Protein AF-F9GFM7-F1 (afdb_monomer_lite)

Structure (mmCIF, N/CA/C/O backbone):
data_AF-F9GFM7-F1
#
_entry.id   AF-F9GFM7-F1
#
loop_
_atom_site.group_PDB
_atom_site.id
_atom_site.type_symbol
_atom_site.label_atom_id
_atom_site.label_alt_id
_atom_site.label_comp_id
_atom_site.label_asym_id
_atom_site.label_entity_id
_atom_site.label_seq_id
_atom_site.pdbx_PDB_ins_code
_atom_site.Cartn_x
_atom_site.Cartn_y
_atom_site.Cartn_z
_atom_site.occupancy
_atom_site.B_iso_or_equiv
_atom_site.auth_seq_id
_atom_site.auth_comp_id
_atom_site.auth_asym_id
_atom_site.auth_atom_id
_atom_site.pdbx_PDB_model_num
ATOM 1 N N . MET A 1 1 ? -0.029 22.383 -29.903 1.00 40.59 1 MET A N 1
ATOM 2 C CA . MET A 1 1 ? 0.714 22.665 -28.656 1.00 40.59 1 MET A CA 1
ATOM 3 C C . MET A 1 1 ? 0.362 21.586 -27.647 1.00 40.59 1 MET A C 1
ATOM 5 O O . MET A 1 1 ? -0.764 21.566 -27.168 1.00 40.59 1 MET A O 1
ATOM 9 N N . LEU A 1 2 ? 1.280 20.639 -27.433 1.00 53.88 2 LEU A N 1
ATOM 10 C CA . LEU A 1 2 ? 1.269 19.744 -26.272 1.00 53.88 2 LEU A CA 1
ATOM 11 C C . LEU A 1 2 ? 1.747 20.545 -25.050 1.00 53.88 2 LEU A C 1
ATOM 13 O O . LEU A 1 2 ? 2.515 21.485 -25.223 1.00 53.88 2 LEU A O 1
ATOM 17 N N . TYR A 1 3 ? 1.328 20.120 -23.860 1.00 52.06 3 TYR A N 1
ATOM 18 C CA . TYR A 1 3 ? 1.479 20.747 -22.538 1.00 52.06 3 TYR A CA 1
ATOM 19 C C . TYR A 1 3 ? 0.330 21.688 -22.161 1.00 52.06 3 TYR A C 1
ATOM 21 O O . TYR A 1 3 ? 0.148 22.786 -22.683 1.00 52.06 3 TYR A O 1
ATOM 29 N N . GLY A 1 4 ? -0.504 21.144 -21.270 1.00 50.19 4 GLY A N 1
ATOM 30 C CA . GLY A 1 4 ? -1.717 21.738 -20.742 1.00 50.19 4 GLY A CA 1
ATOM 31 C C . GLY A 1 4 ? -1.465 22.988 -19.910 1.00 50.19 4 GLY A C 1
ATOM 32 O O . GLY A 1 4 ? -0.363 23.271 -19.448 1.00 50.19 4 GLY A O 1
ATOM 33 N N . LYS A 1 5 ? -2.547 23.744 -19.752 1.00 55.56 5 LYS A N 1
ATOM 34 C CA . LYS A 1 5 ? -2.612 25.031 -19.070 1.00 55.56 5 LYS A CA 1
ATOM 35 C C . LYS A 1 5 ? -1.987 24.964 -17.666 1.00 55.56 5 LYS A C 1
ATOM 37 O O . LYS A 1 5 ? -2.564 24.373 -16.764 1.00 55.56 5 LYS A O 1
ATOM 42 N N . ASN A 1 6 ? -0.881 25.688 -17.521 1.00 55.69 6 ASN A N 1
ATOM 43 C CA . ASN A 1 6 ? -0.353 26.268 -16.287 1.00 55.69 6 ASN A CA 1
ATOM 44 C C . ASN A 1 6 ? 0.225 25.286 -15.234 1.00 55.69 6 ASN A C 1
ATOM 46 O O . ASN A 1 6 ? -0.469 24.956 -14.271 1.00 55.69 6 ASN A O 1
ATOM 50 N N . PRO A 1 7 ? 1.499 24.856 -15.362 1.00 52.41 7 PRO A N 1
ATOM 51 C CA . PRO A 1 7 ? 2.195 24.094 -14.312 1.00 52.41 7 PRO A CA 1
ATOM 52 C C . PRO A 1 7 ? 2.205 24.822 -12.955 1.00 52.41 7 PRO A C 1
ATOM 54 O O . PRO A 1 7 ? 2.082 24.177 -11.913 1.00 52.41 7 PRO A O 1
ATOM 57 N N . ASP A 1 8 ? 2.193 26.156 -12.966 1.00 57.75 8 ASP A N 1
ATOM 58 C CA . ASP A 1 8 ? 2.173 26.982 -11.755 1.00 57.75 8 ASP A CA 1
ATOM 59 C C . ASP A 1 8 ? 0.850 26.877 -10.982 1.00 57.75 8 ASP A C 1
ATOM 61 O O . ASP A 1 8 ? 0.812 27.146 -9.786 1.00 57.75 8 ASP A O 1
ATOM 65 N N . ALA A 1 9 ? -0.253 26.470 -11.624 1.00 60.06 9 ALA A N 1
ATOM 66 C CA . ALA A 1 9 ? -1.534 26.304 -10.933 1.00 60.06 9 ALA A CA 1
ATOM 67 C C . ALA A 1 9 ? -1.490 25.137 -9.937 1.00 60.06 9 ALA A C 1
ATOM 69 O O . ALA A 1 9 ? -2.069 25.230 -8.857 1.00 60.06 9 ALA A O 1
ATOM 70 N N . PHE A 1 10 ? -0.757 24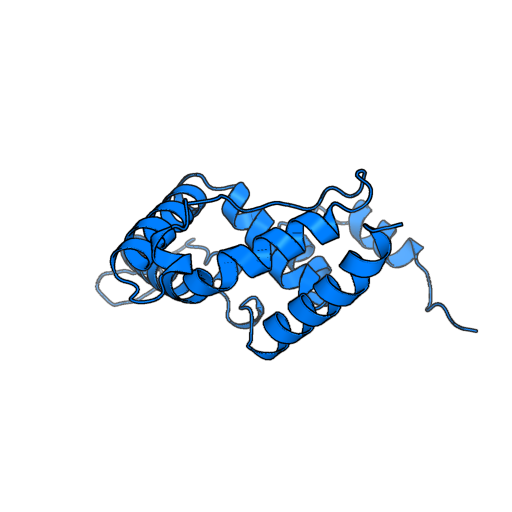.072 -10.279 1.00 54.91 10 PHE A N 1
ATOM 71 C CA . PHE A 1 10 ? -0.519 22.950 -9.378 1.00 54.91 10 PHE A CA 1
ATOM 72 C C . PHE A 1 10 ? 0.341 23.381 -8.188 1.00 54.91 10 PHE A C 1
ATOM 74 O O . PHE A 1 10 ? -0.032 23.146 -7.042 1.00 54.91 10 PHE A O 1
ATOM 81 N N . GLU A 1 11 ? 1.464 24.052 -8.454 1.00 58.88 11 GLU A N 1
ATOM 82 C CA . GLU A 1 11 ? 2.380 24.508 -7.404 1.00 58.88 11 GLU A CA 1
ATOM 83 C C . GLU A 1 11 ? 1.711 25.533 -6.484 1.00 58.88 11 GLU A C 1
ATOM 85 O O . GLU A 1 11 ? 1.819 25.438 -5.266 1.00 58.88 11 GLU A O 1
ATOM 90 N N . LYS A 1 12 ? 0.920 26.454 -7.033 1.00 57.56 12 LYS A N 1
ATOM 91 C CA . LYS A 1 12 ? 0.189 27.458 -6.258 1.00 57.56 12 LYS A CA 1
ATOM 92 C C . LYS A 1 12 ? -0.913 26.846 -5.386 1.00 57.56 12 LYS A C 1
ATOM 94 O O . LYS A 1 12 ? -1.054 27.219 -4.226 1.00 57.56 12 LYS A O 1
ATOM 99 N N . GLU A 1 13 ? -1.651 25.856 -5.890 1.00 56.81 13 GLU A N 1
ATOM 100 C CA . GLU A 1 13 ? -2.675 25.140 -5.113 1.00 56.81 13 GLU A CA 1
ATOM 101 C C . GLU A 1 13 ? -2.071 24.268 -3.993 1.00 56.81 13 GLU A C 1
ATOM 103 O O . GLU A 1 13 ? -2.729 24.005 -2.974 1.00 56.81 13 GLU A O 1
ATOM 108 N N . VAL A 1 14 ? -0.816 23.848 -4.181 1.00 55.31 14 VAL A N 1
ATOM 109 C CA . VAL A 1 14 ? 0.014 23.185 -3.177 1.00 55.31 14 VAL A CA 1
ATOM 110 C C . VAL A 1 14 ? 0.460 24.211 -2.122 1.00 55.31 14 VAL A C 1
ATOM 112 O O . VAL A 1 14 ? 0.072 24.108 -0.965 1.00 55.31 14 VAL A O 1
ATOM 115 N N . PHE A 1 15 ? 1.151 25.282 -2.511 1.00 51.44 15 PHE A N 1
ATOM 116 C CA . PHE A 1 15 ? 1.737 26.240 -1.566 1.00 51.44 15 PHE A CA 1
ATOM 117 C C . PHE A 1 15 ? 0.728 27.127 -0.806 1.00 51.44 15 PHE A C 1
ATOM 119 O O . PHE A 1 15 ? 0.998 27.489 0.339 1.00 51.44 15 PHE A O 1
ATOM 126 N N . GLU A 1 16 ? -0.425 27.484 -1.386 1.00 53.03 16 GLU A N 1
ATOM 127 C CA . GLU A 1 16 ? -1.351 28.465 -0.781 1.00 53.03 16 GLU A CA 1
ATOM 128 C C . GLU A 1 16 ? -2.407 27.862 0.162 1.00 53.03 16 GLU A C 1
ATOM 130 O O . GLU A 1 16 ? -3.033 28.584 0.938 1.00 53.03 16 GLU A O 1
ATOM 135 N N . GLY A 1 17 ? -2.631 26.546 0.135 1.00 46.00 17 GLY A N 1
ATOM 136 C CA . GLY A 1 17 ? -3.697 25.916 0.914 1.00 46.00 17 GLY A CA 1
ATOM 137 C C . GLY A 1 17 ? -3.160 24.931 1.935 1.00 46.00 17 GLY A C 1
ATOM 138 O O . GLY A 1 17 ? -2.972 23.781 1.560 1.00 46.00 17 GLY A O 1
ATOM 139 N N . LEU A 1 18 ? -2.989 25.363 3.196 1.00 47.28 18 LEU A N 1
ATOM 140 C CA . LEU A 1 18 ? -2.826 24.535 4.412 1.00 47.28 18 LEU A CA 1
ATOM 141 C C . LEU A 1 18 ? -3.073 23.037 4.142 1.00 47.28 18 LEU A C 1
ATOM 143 O O . LEU A 1 18 ? -4.219 22.574 4.139 1.00 47.28 18 LEU A O 1
ATOM 147 N N . HIS A 1 19 ? -2.003 22.299 3.838 1.00 55.28 19 HIS A N 1
ATOM 148 C CA . HIS A 1 19 ? -2.095 20.926 3.359 1.00 55.28 19 HIS A CA 1
ATOM 149 C C . HIS A 1 19 ? -2.690 20.013 4.427 1.00 55.28 19 HIS A C 1
ATOM 151 O O . HIS A 1 19 ? -2.025 19.584 5.368 1.00 55.28 19 HIS A O 1
ATOM 157 N N . THR A 1 20 ? -3.968 19.679 4.280 1.00 74.12 20 THR A N 1
ATOM 158 C CA . THR A 1 20 ? -4.511 18.523 4.988 1.00 74.12 20 THR A CA 1
ATOM 159 C C . THR A 1 20 ? -4.055 17.264 4.260 1.00 74.12 20 THR A C 1
ATOM 161 O O . THR A 1 20 ? -4.038 17.232 3.028 1.00 74.12 20 THR A O 1
ATOM 164 N N . ALA A 1 21 ? -3.761 16.194 5.004 1.00 79.38 21 ALA A N 1
ATOM 165 C CA . ALA A 1 21 ? -3.425 14.894 4.416 1.00 79.38 21 ALA A CA 1
ATOM 166 C C . ALA A 1 21 ? -4.475 14.437 3.379 1.00 79.38 21 ALA A C 1
ATOM 168 O O . ALA A 1 21 ? -4.140 13.829 2.374 1.00 79.38 21 ALA A O 1
ATOM 169 N N . ALA A 1 22 ? -5.750 14.800 3.561 1.00 82.50 22 ALA A N 1
ATOM 170 C CA . ALA A 1 22 ? -6.800 14.511 2.586 1.00 82.50 22 ALA A CA 1
ATOM 171 C C . ALA A 1 22 ? -6.556 15.163 1.212 1.00 82.50 22 ALA A C 1
ATOM 173 O O . ALA A 1 22 ? -6.724 14.496 0.192 1.00 82.50 22 ALA A O 1
ATOM 174 N N . LYS A 1 23 ? -6.140 16.436 1.188 1.00 84.62 23 LYS A N 1
ATOM 175 C CA . LYS A 1 23 ? -5.857 17.175 -0.051 1.00 84.62 23 LYS A CA 1
ATOM 176 C C . LYS A 1 23 ? -4.611 16.624 -0.748 1.00 84.62 23 LYS A C 1
ATOM 178 O O . LYS A 1 23 ? -4.621 16.455 -1.963 1.00 84.62 23 LYS A O 1
ATOM 183 N N . GLU A 1 24 ? -3.570 16.283 0.018 1.00 85.38 24 GLU A N 1
ATOM 184 C CA . GLU A 1 24 ? -2.367 15.621 -0.515 1.00 85.38 24 GLU A CA 1
ATOM 185 C C . GLU A 1 24 ? -2.713 14.278 -1.167 1.00 85.38 24 GLU A C 1
ATOM 187 O O . GLU A 1 24 ? -2.332 14.023 -2.310 1.00 85.38 24 GLU A O 1
ATOM 192 N N . HIS A 1 25 ? -3.503 13.448 -0.478 1.00 87.75 25 HIS A N 1
ATOM 193 C CA . HIS A 1 25 ? -3.941 12.164 -1.015 1.00 87.75 25 HIS A CA 1
ATOM 194 C C . HIS A 1 25 ? -4.753 12.330 -2.305 1.00 87.75 25 HIS A C 1
ATOM 196 O O . HIS A 1 25 ? -4.562 11.562 -3.247 1.00 87.75 25 HIS A O 1
ATOM 202 N N . GLU A 1 26 ? -5.646 13.319 -2.383 1.00 89.69 26 GLU A N 1
ATOM 203 C CA . GLU A 1 26 ? -6.423 13.585 -3.596 1.00 89.69 26 GLU A CA 1
ATOM 204 C C . GLU A 1 26 ? -5.530 13.998 -4.773 1.00 89.69 26 GLU A C 1
ATOM 206 O O . GLU A 1 26 ? -5.668 13.459 -5.874 1.00 89.69 26 GLU A O 1
ATOM 211 N N . VAL A 1 27 ? -4.583 14.906 -4.529 1.00 89.94 27 VAL A N 1
ATOM 212 C CA . VAL A 1 27 ? -3.599 15.347 -5.523 1.00 89.94 27 VAL A CA 1
ATOM 213 C C . VAL A 1 27 ? -2.824 14.159 -6.092 1.00 89.94 27 VAL A C 1
ATOM 215 O O . VAL A 1 27 ? -2.721 14.017 -7.313 1.00 89.94 27 VAL A O 1
ATOM 218 N N . TRP A 1 28 ? -2.321 13.275 -5.231 1.00 91.69 28 TRP A N 1
ATOM 219 C CA . TRP A 1 28 ? -1.602 12.086 -5.676 1.00 91.69 28 TRP A CA 1
ATOM 220 C C . TRP A 1 28 ? -2.514 11.091 -6.379 1.00 91.69 28 TRP A C 1
ATOM 222 O O . TRP A 1 28 ? -2.146 10.584 -7.432 1.00 91.69 28 TRP A O 1
ATOM 232 N N . ARG A 1 29 ? -3.739 10.869 -5.895 1.00 91.06 29 ARG A N 1
ATOM 233 C CA . ARG A 1 29 ? -4.700 9.951 -6.530 1.00 91.06 29 ARG A CA 1
ATOM 234 C C . ARG A 1 29 ? -4.979 10.322 -7.991 1.00 91.06 29 ARG A C 1
ATOM 236 O O . ARG A 1 29 ? -5.103 9.433 -8.829 1.00 91.06 29 ARG A O 1
ATOM 243 N N . ARG A 1 30 ? -5.025 11.619 -8.320 1.00 90.75 30 ARG A N 1
ATOM 244 C CA . ARG A 1 30 ? -5.206 12.108 -9.703 1.00 90.75 30 ARG A CA 1
ATOM 245 C C . ARG A 1 30 ? -4.052 11.728 -10.645 1.00 90.75 30 ARG A C 1
ATOM 247 O O . ARG A 1 30 ? -4.234 11.779 -11.856 1.00 90.75 30 ARG A O 1
ATOM 254 N N . ARG A 1 31 ? -2.898 11.298 -10.120 1.00 89.81 31 ARG A N 1
ATOM 255 C CA . ARG A 1 31 ? -1.752 10.781 -10.896 1.00 89.81 31 ARG A CA 1
ATOM 256 C C . ARG A 1 31 ? -1.887 9.296 -11.274 1.00 89.81 31 ARG A C 1
ATOM 258 O O . ARG A 1 31 ? -0.925 8.694 -11.741 1.00 89.81 31 ARG A O 1
ATOM 265 N N . GLY A 1 32 ? -3.059 8.694 -11.066 1.00 92.88 32 GLY A N 1
ATOM 266 C CA . GLY A 1 32 ? -3.347 7.312 -11.450 1.00 92.88 32 GLY A CA 1
ATOM 267 C C . GLY A 1 32 ? -2.724 6.284 -10.505 1.00 92.88 32 GLY A C 1
ATOM 268 O O . GLY A 1 32 ? -2.559 6.533 -9.309 1.00 92.88 32 GLY A O 1
ATOM 269 N N . SER A 1 33 ? -2.383 5.114 -11.041 1.00 96.44 33 SER A N 1
ATOM 270 C CA . SER A 1 33 ? -1.979 3.931 -10.268 1.00 96.44 33 SER A CA 1
ATOM 271 C C . SER A 1 33 ? -0.705 4.149 -9.444 1.00 96.44 33 SER A C 1
ATOM 273 O O . SER A 1 33 ? -0.632 3.715 -8.294 1.00 96.44 33 SER A O 1
ATOM 275 N N . VAL A 1 34 ? 0.265 4.908 -9.972 1.00 94.44 34 VAL A N 1
ATOM 276 C CA . VAL A 1 34 ? 1.480 5.304 -9.231 1.00 94.44 34 VAL A CA 1
ATOM 277 C C . VAL A 1 34 ? 1.128 6.168 -8.024 1.00 94.44 34 VAL A C 1
ATOM 279 O O . VAL A 1 34 ? 1.641 5.953 -6.930 1.00 94.44 34 VAL A O 1
ATOM 282 N N . GLY A 1 35 ? 0.217 7.123 -8.198 1.00 93.62 35 GLY A N 1
ATOM 283 C CA . GLY A 1 35 ? -0.214 8.008 -7.122 1.00 93.62 35 GLY A CA 1
ATOM 284 C C . GLY A 1 35 ? -1.060 7.315 -6.052 1.00 93.62 35 GLY A C 1
ATOM 285 O O . GLY A 1 35 ? -0.934 7.621 -4.866 1.00 93.62 35 GLY A O 1
ATOM 286 N N . LYS A 1 36 ? -1.874 6.323 -6.434 1.00 95.94 36 LYS A N 1
ATOM 287 C CA . LYS A 1 36 ? -2.551 5.447 -5.466 1.00 95.94 36 LYS A CA 1
ATOM 288 C C . LYS A 1 36 ? -1.547 4.672 -4.614 1.00 95.94 36 LYS A C 1
ATOM 290 O O . LYS A 1 36 ? -1.669 4.661 -3.389 1.00 95.94 36 LYS A O 1
ATOM 295 N N . TRP A 1 37 ? -0.537 4.071 -5.244 1.00 97.69 37 TRP A N 1
ATOM 296 C CA . TRP A 1 37 ? 0.500 3.348 -4.514 1.00 97.69 37 TRP A CA 1
ATOM 297 C C . TRP A 1 37 ? 1.349 4.272 -3.629 1.00 97.69 37 TRP A C 1
ATOM 299 O O . TRP A 1 37 ? 1.619 3.923 -2.482 1.00 97.69 37 TRP A O 1
ATOM 309 N N . HIS A 1 38 ? 1.690 5.475 -4.104 1.00 95.31 38 HIS A N 1
ATOM 310 C CA . HIS A 1 38 ? 2.346 6.510 -3.296 1.00 95.31 38 HIS A CA 1
ATOM 311 C C . HIS A 1 38 ? 1.582 6.771 -1.995 1.00 95.31 38 HIS A C 1
ATOM 313 O O . HIS A 1 38 ? 2.148 6.686 -0.908 1.00 95.31 38 HIS A O 1
ATOM 319 N N . ASN A 1 39 ? 0.276 7.027 -2.098 1.00 95.19 39 ASN A N 1
ATOM 320 C CA . ASN A 1 39 ? -0.576 7.282 -0.939 1.00 95.19 39 ASN A CA 1
ATOM 321 C C . ASN A 1 39 ? -0.565 6.121 0.061 1.00 95.19 39 ASN A C 1
ATOM 323 O O . ASN A 1 39 ? -0.461 6.348 1.267 1.00 95.19 39 ASN A O 1
ATOM 327 N N . PHE A 1 40 ? -0.644 4.881 -0.434 1.00 97.62 40 PHE A N 1
ATOM 328 C CA . PHE A 1 40 ? -0.513 3.687 0.399 1.00 97.62 40 PHE A CA 1
ATOM 329 C C . PHE A 1 40 ? 0.846 3.647 1.110 1.00 97.62 40 PHE A C 1
ATOM 331 O O . PHE A 1 40 ? 0.902 3.494 2.331 1.00 97.62 40 PHE A O 1
ATOM 338 N N . ALA A 1 41 ? 1.939 3.817 0.363 1.00 97.31 41 ALA A N 1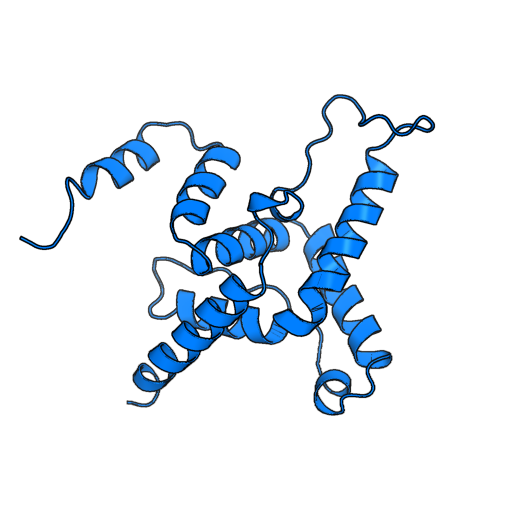
ATOM 339 C CA . ALA A 1 41 ? 3.295 3.761 0.892 1.00 97.31 41 ALA A CA 1
ATOM 340 C C . ALA A 1 41 ? 3.535 4.839 1.959 1.00 97.31 41 ALA A C 1
ATOM 342 O O . ALA A 1 41 ? 4.048 4.540 3.037 1.00 97.31 41 ALA A O 1
ATOM 343 N N . VAL A 1 42 ? 3.108 6.077 1.707 1.00 94.88 42 VAL A N 1
ATOM 344 C CA . VAL A 1 42 ? 3.222 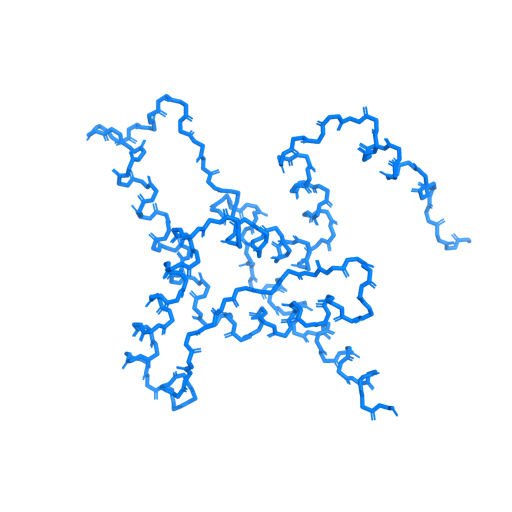7.181 2.665 1.00 94.88 42 VAL A CA 1
ATOM 345 C C . VAL A 1 42 ? 2.466 6.868 3.952 1.00 94.88 42 VAL A C 1
ATOM 347 O O . VAL A 1 42 ? 3.045 6.957 5.034 1.00 94.88 42 VAL A O 1
ATOM 350 N N . GLU A 1 43 ? 1.201 6.461 3.861 1.00 95.12 43 GLU A N 1
ATOM 351 C CA . GLU A 1 43 ? 0.368 6.227 5.044 1.00 95.12 43 GLU A CA 1
ATOM 352 C C . GLU A 1 43 ? 0.866 5.040 5.881 1.00 95.12 43 GLU A C 1
ATOM 354 O O . GLU A 1 43 ? 0.931 5.136 7.108 1.00 95.12 43 GLU A O 1
ATOM 359 N N . VAL A 1 44 ? 1.296 3.952 5.233 1.00 97.44 44 VAL A N 1
ATOM 360 C CA . VAL A 1 44 ? 1.889 2.797 5.923 1.00 97.44 44 VAL A CA 1
ATOM 361 C C . VAL A 1 44 ? 3.231 3.160 6.562 1.00 97.44 44 VAL A C 1
ATOM 363 O O . VAL A 1 44 ? 3.460 2.809 7.717 1.00 97.44 44 VAL A O 1
ATOM 366 N N . SER A 1 45 ? 4.099 3.905 5.866 1.00 96.50 45 SER A N 1
ATOM 367 C CA . SER A 1 45 ? 5.416 4.301 6.395 1.00 96.50 45 SER A CA 1
ATOM 368 C C . SER A 1 45 ? 5.344 5.223 7.614 1.00 96.50 45 SER A C 1
ATOM 370 O O . SER A 1 45 ? 6.271 5.255 8.417 1.00 96.50 45 SER A O 1
ATOM 372 N N . ARG A 1 46 ? 4.245 5.974 7.759 1.00 94.56 46 ARG A N 1
ATOM 373 C CA . ARG A 1 46 ? 4.020 6.923 8.859 1.00 94.56 46 ARG A CA 1
ATOM 374 C C . ARG A 1 46 ? 3.419 6.259 10.103 1.00 94.56 46 ARG A C 1
ATOM 376 O O . ARG A 1 46 ? 3.182 6.944 11.094 1.00 94.56 46 ARG A O 1
ATOM 383 N N . SER A 1 47 ? 3.139 4.955 10.060 1.00 95.12 47 SER A N 1
ATOM 384 C CA . SER A 1 47 ? 2.540 4.209 11.166 1.00 95.12 47 SER A CA 1
ATOM 385 C C . SER A 1 47 ? 3.292 2.910 11.430 1.00 95.12 47 SER A C 1
ATOM 387 O O . SER A 1 47 ? 3.226 1.970 10.635 1.00 95.12 47 SER A O 1
ATOM 389 N N . ASP A 1 48 ? 3.924 2.816 12.600 1.00 97.12 48 ASP A N 1
ATOM 390 C CA . ASP A 1 48 ? 4.574 1.581 13.056 1.00 97.12 48 ASP A CA 1
ATOM 391 C C . ASP A 1 48 ? 3.578 0.416 13.111 1.00 97.12 48 ASP A C 1
ATOM 393 O O . ASP A 1 48 ? 3.891 -0.699 12.704 1.00 97.12 48 ASP A O 1
ATOM 397 N N . THR A 1 49 ? 2.330 0.687 13.510 1.00 96.19 49 THR A N 1
ATOM 398 C CA . THR A 1 49 ? 1.251 -0.311 13.526 1.00 96.19 49 THR A CA 1
ATOM 399 C C . THR A 1 49 ? 1.007 -0.913 12.142 1.00 96.19 49 THR A C 1
ATOM 401 O O . THR A 1 49 ? 0.931 -2.138 12.010 1.00 96.19 49 THR A O 1
ATOM 404 N N . TRP A 1 50 ? 0.903 -0.081 11.102 1.00 97.75 50 TRP A N 1
ATOM 405 C CA . TRP A 1 50 ? 0.679 -0.565 9.738 1.00 97.75 50 TRP A CA 1
ATOM 406 C C . TRP A 1 50 ? 1.931 -1.187 9.129 1.00 97.75 50 TRP A C 1
ATOM 408 O O . TRP A 1 50 ? 1.832 -2.213 8.457 1.00 97.75 50 TRP A O 1
ATOM 418 N N . THR A 1 51 ? 3.108 -0.638 9.421 1.00 98.31 51 THR A N 1
ATOM 419 C CA . THR A 1 51 ? 4.388 -1.210 8.993 1.00 98.31 51 THR A CA 1
ATOM 420 C C . THR A 1 51 ? 4.596 -2.615 9.566 1.00 98.31 51 THR A C 1
ATOM 422 O O . THR A 1 51 ? 4.941 -3.545 8.830 1.00 98.31 51 THR A O 1
ATOM 425 N N . ASP A 1 52 ? 4.334 -2.811 10.857 1.00 98.38 52 ASP A N 1
ATOM 426 C CA . ASP A 1 52 ? 4.449 -4.117 11.504 1.00 98.38 52 ASP A CA 1
ATOM 427 C C . ASP A 1 52 ? 3.387 -5.095 11.013 1.00 98.38 52 ASP A C 1
ATOM 429 O O . ASP A 1 52 ? 3.679 -6.274 10.800 1.00 98.38 52 ASP A O 1
ATOM 433 N N . MET A 1 53 ? 2.155 -4.627 10.797 1.00 98.44 53 MET A N 1
ATOM 434 C CA . MET A 1 53 ? 1.100 -5.459 10.223 1.00 98.44 53 MET A CA 1
ATOM 435 C C . MET A 1 53 ? 1.469 -5.946 8.822 1.00 98.44 53 MET A C 1
ATOM 437 O O . MET A 1 53 ? 1.318 -7.134 8.542 1.00 98.44 53 MET A O 1
ATOM 441 N N . LEU A 1 5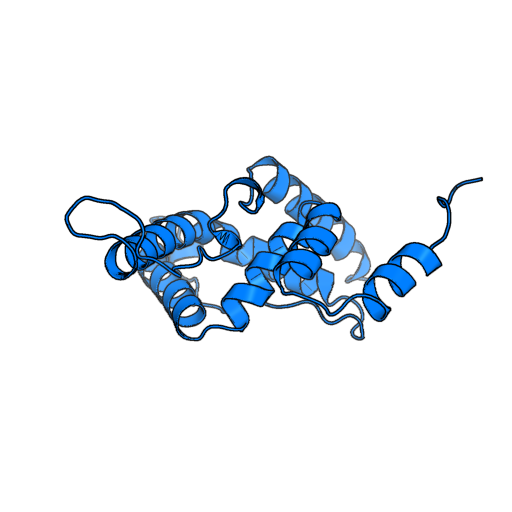4 ? 2.002 -5.068 7.971 1.00 98.69 54 LEU A N 1
ATOM 442 C CA . LEU A 1 54 ? 2.448 -5.425 6.627 1.00 98.69 54 LEU A CA 1
ATOM 443 C C . LEU A 1 54 ? 3.527 -6.513 6.666 1.00 98.69 54 LEU A C 1
ATOM 445 O O . LEU A 1 54 ? 3.470 -7.467 5.890 1.00 98.69 54 LEU A O 1
ATOM 449 N N . LYS A 1 55 ? 4.490 -6.417 7.590 1.00 98.62 55 LYS A N 1
ATOM 450 C CA . LYS A 1 55 ? 5.527 -7.446 7.764 1.00 98.62 55 LYS A CA 1
ATOM 451 C C . LYS A 1 55 ? 4.963 -8.766 8.298 1.00 98.62 55 LYS A C 1
ATOM 453 O O . LYS A 1 55 ? 5.373 -9.830 7.840 1.00 98.62 55 LYS A O 1
ATOM 458 N N . LYS A 1 56 ? 4.015 -8.715 9.239 1.00 98.44 56 LYS A N 1
ATOM 459 C CA . LYS A 1 56 ? 3.360 -9.910 9.801 1.00 98.44 56 LYS A CA 1
ATOM 460 C C . LYS A 1 56 ? 2.539 -10.655 8.755 1.00 98.44 56 LYS A C 1
ATOM 462 O O . LYS A 1 56 ? 2.646 -11.872 8.677 1.00 98.44 56 LY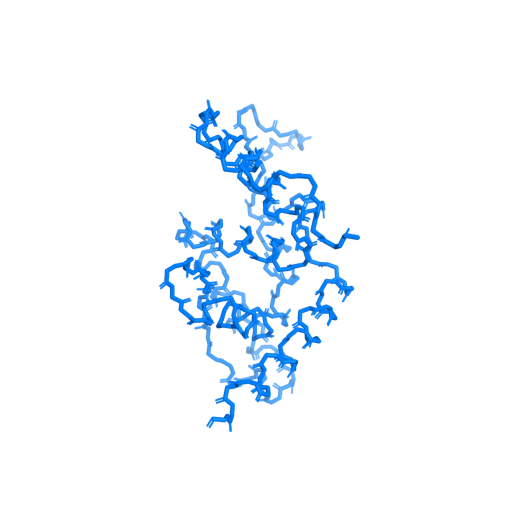S A O 1
ATOM 467 N N . VAL A 1 57 ? 1.768 -9.933 7.940 1.00 98.44 57 VAL A N 1
ATOM 468 C CA . VAL A 1 57 ? 1.007 -10.526 6.830 1.00 98.44 57 VAL A CA 1
ATOM 469 C C . VAL A 1 57 ? 1.957 -11.225 5.865 1.00 98.44 57 VAL A C 1
ATOM 471 O O . VAL A 1 57 ? 1.762 -12.400 5.590 1.00 98.44 57 VAL A O 1
ATOM 474 N N . GLN A 1 58 ? 3.041 -10.565 5.446 1.00 98.50 58 GLN A N 1
ATOM 475 C CA . GLN A 1 58 ? 4.058 -11.202 4.602 1.00 98.50 58 GLN A CA 1
ATOM 476 C C . GLN A 1 58 ? 4.598 -12.495 5.214 1.00 98.50 58 GLN A C 1
ATOM 478 O O . GLN A 1 58 ? 4.671 -13.501 4.520 1.00 98.50 58 GLN A O 1
ATOM 483 N N . ALA A 1 59 ? 4.958 -12.489 6.501 1.00 98.06 59 ALA A N 1
ATOM 484 C CA . ALA A 1 59 ? 5.505 -13.668 7.166 1.00 98.06 59 ALA A CA 1
ATOM 485 C C . ALA A 1 59 ? 4.513 -14.843 7.192 1.00 98.06 59 ALA A C 1
ATOM 487 O O . ALA A 1 59 ? 4.903 -15.968 6.895 1.00 98.06 59 ALA A O 1
ATOM 488 N N . VAL A 1 60 ? 3.243 -14.580 7.512 1.00 97.38 60 VAL A N 1
ATOM 489 C CA . VAL A 1 60 ? 2.195 -15.611 7.565 1.00 97.38 60 VAL A CA 1
ATOM 490 C C . VAL A 1 60 ? 1.902 -16.161 6.171 1.00 97.38 60 VAL A C 1
ATOM 492 O O . VAL A 1 60 ? 1.972 -17.367 5.964 1.00 97.38 60 VAL A O 1
ATOM 495 N N . GLU A 1 61 ? 1.635 -15.286 5.203 1.00 96.69 61 GLU A N 1
ATOM 496 C CA . GLU A 1 61 ? 1.298 -15.694 3.834 1.00 96.69 61 GLU A CA 1
ATOM 497 C C . GLU A 1 61 ? 2.461 -16.439 3.167 1.00 96.69 61 GLU A C 1
ATOM 499 O O . GLU A 1 61 ? 2.254 -17.441 2.492 1.00 96.69 61 GLU A O 1
ATOM 504 N N . SER A 1 62 ? 3.706 -16.015 3.409 1.00 96.38 62 SER A N 1
ATOM 505 C CA . SER A 1 62 ? 4.894 -16.699 2.872 1.00 96.38 62 SER A CA 1
ATOM 506 C C . SER A 1 62 ? 5.062 -18.105 3.454 1.00 96.38 62 SER A C 1
ATOM 508 O O . SER A 1 62 ? 5.457 -19.019 2.738 1.00 96.38 62 SER A O 1
ATOM 510 N N . GLN A 1 63 ? 4.751 -18.301 4.741 1.00 95.19 63 GLN A N 1
ATOM 511 C CA . GLN A 1 63 ? 4.818 -19.618 5.387 1.00 95.19 63 GLN A CA 1
ATOM 512 C C . GLN A 1 63 ? 3.725 -20.575 4.898 1.00 95.19 63 GLN A C 1
ATOM 514 O O . GLN A 1 63 ? 3.960 -21.781 4.845 1.00 95.19 63 GLN A O 1
ATOM 519 N N . LEU A 1 64 ? 2.545 -20.044 4.568 1.00 94.69 64 LEU A N 1
ATOM 520 C CA . LEU A 1 64 ? 1.381 -20.826 4.144 1.00 94.69 64 LEU A CA 1
ATOM 521 C C . LEU A 1 64 ? 1.298 -21.034 2.627 1.00 94.69 64 LEU A C 1
ATOM 523 O O . LEU A 1 64 ? 0.582 -21.926 2.183 1.00 94.69 64 LEU A O 1
ATOM 527 N N . SER A 1 65 ? 1.992 -20.218 1.835 1.00 94.44 65 SER A N 1
ATOM 528 C CA . SER A 1 65 ? 1.966 -20.301 0.375 1.00 94.44 65 SER A CA 1
ATOM 529 C C . SER A 1 65 ? 2.604 -21.591 -0.121 1.00 94.44 65 SER A C 1
ATOM 531 O O . SER A 1 65 ? 3.627 -21.998 0.412 1.00 94.44 65 SER A O 1
ATOM 533 N N . ASP A 1 66 ? 2.066 -22.193 -1.183 1.00 95.00 66 ASP A N 1
ATOM 534 C CA . ASP A 1 66 ? 2.702 -23.309 -1.897 1.00 95.00 66 ASP A CA 1
ATOM 535 C C . ASP A 1 66 ? 3.740 -22.856 -2.937 1.00 95.00 66 ASP A C 1
ATOM 537 O O . ASP A 1 66 ? 4.559 -23.660 -3.389 1.00 95.00 66 ASP A O 1
ATOM 541 N N . ASP A 1 67 ? 3.767 -21.564 -3.268 1.00 95.19 67 ASP A N 1
ATOM 542 C CA . ASP A 1 67 ? 4.725 -20.977 -4.201 1.00 95.19 67 ASP A CA 1
ATOM 543 C C . ASP A 1 67 ? 6.131 -20.924 -3.578 1.00 95.19 67 ASP A C 1
ATOM 545 O O . ASP A 1 67 ? 6.372 -20.279 -2.554 1.00 95.19 67 ASP A O 1
ATOM 549 N N . ALA A 1 68 ? 7.094 -21.591 -4.221 1.00 94.56 68 ALA A N 1
ATOM 550 C CA . ALA A 1 68 ? 8.472 -21.677 -3.750 1.00 94.56 68 ALA A CA 1
ATOM 551 C C . ALA A 1 68 ? 9.195 -20.318 -3.669 1.00 94.56 68 ALA A C 1
ATOM 553 O O . ALA A 1 68 ? 10.103 -20.170 -2.846 1.00 94.56 68 ALA A O 1
ATOM 554 N N . GLN A 1 69 ? 8.827 -19.343 -4.505 1.00 92.69 69 GLN A N 1
ATOM 555 C CA . GLN A 1 69 ? 9.366 -17.983 -4.439 1.00 92.69 69 GLN A CA 1
ATOM 556 C C . GLN A 1 69 ? 8.795 -17.240 -3.235 1.00 92.69 69 GLN A C 1
ATOM 558 O O . GLN A 1 69 ? 9.557 -16.656 -2.464 1.00 92.69 69 GLN A O 1
ATOM 563 N N . LEU A 1 70 ? 7.483 -17.342 -3.003 1.00 93.69 70 LEU A N 1
ATOM 564 C CA . LEU A 1 70 ? 6.854 -16.732 -1.830 1.00 93.69 70 LEU A CA 1
ATOM 565 C C . LEU A 1 70 ? 7.348 -17.365 -0.524 1.00 93.69 70 LEU A C 1
ATOM 567 O O . LEU A 1 70 ? 7.632 -16.634 0.415 1.00 93.69 70 LEU A O 1
ATOM 571 N N . LYS A 1 71 ? 7.591 -18.682 -0.471 1.00 94.88 71 LYS A N 1
ATOM 572 C CA . LYS A 1 71 ? 8.195 -19.341 0.710 1.00 94.88 71 LYS A CA 1
ATOM 573 C C . LYS A 1 71 ? 9.562 -18.772 1.102 1.00 94.88 71 LYS A C 1
ATOM 575 O O . LYS A 1 71 ? 9.925 -18.790 2.276 1.00 94.88 71 LYS A O 1
ATOM 580 N N . LYS A 1 72 ? 10.347 -18.301 0.127 1.00 94.06 72 LYS A N 1
ATOM 581 C CA . LYS A 1 72 ? 11.681 -17.711 0.348 1.00 94.06 72 LYS A CA 1
ATOM 582 C C . LYS A 1 72 ? 11.633 -16.205 0.609 1.00 94.06 72 LYS A C 1
ATOM 584 O O . LYS A 1 72 ? 12.664 -15.626 0.961 1.00 94.06 72 LYS A O 1
ATOM 589 N N . HIS A 1 73 ? 10.472 -15.576 0.427 1.00 95.56 73 HIS A N 1
ATOM 590 C CA . HIS A 1 73 ? 10.293 -14.143 0.616 1.00 95.56 73 HIS A CA 1
ATOM 591 C C . HIS A 1 73 ? 10.616 -13.738 2.054 1.00 95.56 73 HIS A C 1
ATOM 593 O O . HIS A 1 73 ? 10.185 -14.370 3.020 1.00 95.56 73 HIS A O 1
ATOM 599 N N . ARG A 1 74 ? 11.368 -12.646 2.208 1.00 96.62 74 ARG A N 1
ATOM 600 C CA . ARG A 1 74 ? 11.608 -12.031 3.516 1.00 96.62 74 ARG A CA 1
ATOM 601 C C . ARG A 1 74 ? 10.725 -10.798 3.655 1.00 96.62 74 ARG A C 1
ATOM 603 O O . ARG A 1 74 ? 10.702 -9.997 2.727 1.00 96.62 74 ARG A O 1
ATOM 610 N N . PRO A 1 75 ? 10.058 -10.589 4.805 1.00 98.12 75 PRO A N 1
ATOM 611 C CA . PRO A 1 75 ? 9.224 -9.414 5.003 1.00 98.12 75 PRO A CA 1
ATOM 612 C C . PRO A 1 75 ? 9.978 -8.107 4.751 1.00 98.12 75 PRO A C 1
ATOM 614 O O . PRO A 1 75 ? 11.031 -7.856 5.340 1.00 98.12 75 PRO A O 1
ATOM 617 N N . VAL A 1 76 ? 9.401 -7.250 3.915 1.00 98.19 76 VAL A N 1
ATOM 618 C CA . VAL A 1 76 ? 9.947 -5.940 3.568 1.00 98.19 76 VAL A CA 1
ATOM 619 C C . VAL A 1 76 ? 8.954 -4.816 3.875 1.00 98.19 76 VAL A C 1
ATOM 621 O O . VAL A 1 76 ? 7.742 -5.018 3.897 1.00 98.19 76 VAL A O 1
ATOM 624 N N . GLY A 1 77 ? 9.469 -3.615 4.147 1.00 97.81 77 GLY A N 1
ATOM 625 C CA . GLY A 1 77 ? 8.644 -2.410 4.291 1.00 97.81 77 GLY A CA 1
ATOM 626 C C . GLY A 1 77 ? 8.242 -1.808 2.943 1.00 97.81 77 GLY A C 1
ATOM 627 O O . GLY A 1 77 ? 8.711 -2.242 1.891 1.00 97.81 77 GLY A O 1
ATOM 628 N N . VAL A 1 78 ? 7.416 -0.769 2.973 1.00 97.81 78 VAL A N 1
ATOM 629 C CA . VAL A 1 78 ? 7.161 0.078 1.799 1.00 97.81 78 VAL A CA 1
ATOM 630 C C . VAL A 1 78 ? 8.386 0.937 1.465 1.00 97.81 78 VAL A C 1
ATOM 632 O O . VAL A 1 78 ? 9.241 1.179 2.317 1.00 97.81 78 VAL A O 1
ATOM 635 N N . VAL A 1 79 ? 8.469 1.393 0.218 1.00 96.19 79 VAL A N 1
ATOM 636 C CA . VAL A 1 79 ? 9.424 2.412 -0.236 1.00 96.19 79 VAL A CA 1
ATOM 637 C C . VAL A 1 79 ? 8.594 3.599 -0.698 1.00 96.19 79 VAL A C 1
ATOM 639 O O . VAL A 1 79 ? 7.665 3.416 -1.477 1.00 96.19 79 VAL A O 1
ATOM 642 N N . VAL A 1 80 ? 8.907 4.787 -0.188 1.00 92.31 80 VAL A N 1
ATOM 643 C CA . VAL A 1 80 ? 8.273 6.046 -0.594 1.00 92.31 80 VAL A CA 1
ATOM 644 C C . VAL A 1 80 ? 9.209 6.734 -1.583 1.00 92.31 80 VAL A C 1
ATOM 646 O O . VAL A 1 80 ? 10.420 6.787 -1.345 1.00 92.31 80 VAL A O 1
ATOM 649 N N . ASP A 1 81 ? 8.675 7.231 -2.696 1.00 84.38 81 ASP A N 1
ATOM 650 C CA . ASP A 1 81 ? 9.455 8.030 -3.633 1.00 84.38 81 ASP A CA 1
ATOM 651 C C . ASP A 1 81 ? 9.898 9.350 -2.983 1.00 84.38 81 ASP A C 1
ATOM 653 O O . ASP A 1 81 ? 9.251 9.927 -2.112 1.00 84.38 81 ASP A O 1
ATOM 657 N N . ASN A 1 82 ? 11.065 9.825 -3.398 1.00 79.12 82 ASN A N 1
ATOM 658 C CA . ASN A 1 82 ? 11.629 11.089 -2.958 1.00 79.12 82 ASN A CA 1
ATOM 659 C C . ASN A 1 82 ? 11.847 11.939 -4.204 1.00 79.12 82 ASN A C 1
ATOM 661 O O . ASN A 1 82 ? 12.668 11.584 -5.052 1.00 79.12 82 ASN A O 1
ATOM 665 N N . ALA A 1 83 ? 11.149 13.072 -4.281 1.00 63.06 83 ALA A N 1
ATOM 666 C CA . ALA A 1 83 ? 11.182 13.985 -5.422 1.00 63.06 83 ALA A CA 1
ATOM 667 C C . ALA A 1 83 ? 12.598 14.456 -5.810 1.00 63.06 83 ALA A C 1
ATOM 669 O O . ALA A 1 83 ? 12.827 14.838 -6.950 1.00 63.06 83 ALA A O 1
ATOM 670 N N . THR A 1 84 ? 13.558 14.403 -4.883 1.00 59.00 84 THR A N 1
ATOM 671 C CA . THR A 1 84 ? 14.947 14.847 -5.102 1.00 59.00 84 THR A CA 1
ATOM 672 C C . THR A 1 84 ? 15.902 13.736 -5.547 1.00 59.00 84 THR A C 1
ATOM 674 O O . THR A 1 84 ? 17.065 14.006 -5.838 1.00 59.00 84 THR A O 1
ATOM 677 N N . ARG A 1 85 ? 15.446 12.478 -5.602 1.00 71.06 85 ARG A N 1
ATOM 678 C CA . ARG A 1 85 ? 16.264 11.329 -6.015 1.00 71.06 85 ARG A CA 1
ATOM 679 C C . ARG A 1 85 ? 15.829 10.822 -7.384 1.00 71.06 85 ARG A C 1
ATOM 681 O O . ARG A 1 85 ? 14.688 10.392 -7.552 1.00 71.06 85 ARG A O 1
ATOM 688 N N . TRP A 1 86 ? 16.770 10.818 -8.329 1.00 68.50 86 TRP A N 1
ATOM 689 C CA . TRP A 1 86 ? 16.617 10.176 -9.635 1.00 68.50 86 TRP A CA 1
ATOM 690 C C . TRP A 1 86 ? 16.177 8.713 -9.443 1.00 68.50 86 TRP A C 1
ATOM 692 O O . TRP A 1 86 ? 16.750 8.008 -8.614 1.00 68.50 86 TRP A O 1
ATOM 702 N N . LEU A 1 87 ? 15.131 8.285 -10.161 1.00 78.50 87 LEU A N 1
ATOM 703 C CA . LEU A 1 87 ? 14.530 6.936 -10.114 1.00 78.50 87 LEU A CA 1
ATOM 704 C C . LEU A 1 87 ? 13.835 6.520 -8.804 1.00 78.50 87 LEU A C 1
ATOM 706 O O . LEU A 1 87 ? 13.490 5.351 -8.636 1.00 78.50 87 LEU A O 1
ATOM 710 N N . SER A 1 88 ? 13.537 7.441 -7.888 1.00 85.00 88 SER A N 1
ATOM 711 C CA . SER A 1 88 ? 12.839 7.074 -6.645 1.00 85.00 88 SER A CA 1
ATOM 712 C C . SER A 1 88 ? 11.437 6.483 -6.872 1.00 85.00 88 SER A C 1
ATOM 714 O O . SER A 1 88 ? 11.024 5.584 -6.137 1.00 85.00 88 SER A O 1
ATOM 716 N N . GLN A 1 89 ? 10.736 6.917 -7.927 1.00 87.38 89 GLN A N 1
ATOM 717 C CA . GLN A 1 89 ? 9.466 6.317 -8.348 1.00 87.38 89 GLN A CA 1
ATOM 718 C C . GLN A 1 89 ? 9.644 4.893 -8.870 1.00 87.38 89 GLN A C 1
ATOM 720 O O . GLN A 1 89 ? 8.835 4.031 -8.542 1.00 87.38 89 GLN A O 1
ATOM 725 N N . PHE A 1 90 ? 10.719 4.622 -9.612 1.00 91.50 90 PHE A N 1
ATOM 726 C CA . PHE A 1 90 ? 11.029 3.270 -10.065 1.00 91.50 90 PHE A CA 1
ATOM 727 C C . PHE A 1 90 ? 11.247 2.325 -8.875 1.00 91.50 90 PHE A C 1
ATOM 729 O O . PHE A 1 90 ? 10.585 1.296 -8.791 1.00 91.50 90 PHE A O 1
ATOM 736 N N . SER A 1 91 ? 12.066 2.711 -7.888 1.00 93.44 91 SER A N 1
ATOM 737 C CA . SER A 1 91 ? 12.267 1.903 -6.672 1.00 93.44 91 SER A CA 1
ATOM 738 C C . SER A 1 91 ? 10.977 1.696 -5.867 1.00 93.44 91 SER A C 1
ATOM 740 O O . SER A 1 91 ? 10.771 0.642 -5.262 1.00 93.44 91 SER A O 1
ATOM 742 N N . MET A 1 92 ? 10.089 2.693 -5.845 1.00 96.06 92 MET A N 1
ATOM 743 C CA . MET A 1 92 ? 8.775 2.566 -5.215 1.00 96.06 92 MET A CA 1
ATOM 744 C C . MET A 1 92 ? 7.878 1.567 -5.964 1.00 96.06 92 MET A C 1
ATOM 746 O O . MET A 1 92 ? 7.215 0.755 -5.314 1.00 96.06 92 MET A O 1
ATOM 750 N N . ILE A 1 93 ? 7.866 1.605 -7.301 1.00 96.56 93 ILE A N 1
ATOM 751 C CA . ILE A 1 93 ? 7.111 0.672 -8.151 1.00 96.56 93 ILE A CA 1
ATOM 752 C C . ILE A 1 93 ? 7.665 -0.748 -8.013 1.00 96.56 93 ILE A C 1
ATOM 754 O O . ILE A 1 93 ? 6.895 -1.680 -7.799 1.00 96.56 93 ILE A O 1
ATOM 758 N N . GLU A 1 94 ? 8.985 -0.919 -8.040 1.00 96.38 94 GLU A N 1
ATOM 759 C CA . GLU A 1 94 ? 9.632 -2.211 -7.799 1.00 96.38 94 GLU A CA 1
ATOM 760 C C . GLU A 1 94 ? 9.180 -2.802 -6.455 1.00 96.38 94 GLU A C 1
ATOM 762 O O . GLU A 1 94 ? 8.731 -3.950 -6.376 1.00 96.38 94 GLU A O 1
ATOM 767 N N . ARG A 1 95 ? 9.187 -1.988 -5.388 1.00 97.81 95 ARG A N 1
ATOM 768 C CA . ARG A 1 95 ? 8.676 -2.423 -4.084 1.00 97.81 95 ARG A CA 1
ATOM 769 C C . ARG A 1 95 ? 7.178 -2.740 -4.113 1.00 97.81 95 ARG A C 1
ATOM 771 O O . ARG A 1 95 ? 6.756 -3.653 -3.403 1.00 97.81 95 ARG A O 1
ATOM 778 N N . ALA A 1 96 ? 6.385 -2.025 -4.908 1.00 98.25 96 ALA A N 1
ATOM 779 C CA . ALA A 1 96 ? 4.963 -2.310 -5.091 1.00 98.25 96 ALA A CA 1
ATOM 780 C C . ALA A 1 96 ? 4.734 -3.712 -5.645 1.00 98.25 96 ALA A C 1
ATOM 782 O O . ALA A 1 96 ? 3.927 -4.466 -5.102 1.00 98.25 96 ALA A O 1
ATOM 783 N N . LEU A 1 97 ? 5.480 -4.079 -6.686 1.00 98.19 97 LEU A N 1
ATOM 784 C CA . LEU A 1 97 ? 5.357 -5.381 -7.335 1.00 98.19 97 LEU A CA 1
ATOM 785 C C . LEU A 1 97 ? 5.793 -6.521 -6.407 1.00 98.19 97 LEU A C 1
ATOM 787 O O . LEU A 1 97 ? 5.107 -7.539 -6.349 1.00 98.19 97 LEU A O 1
ATOM 791 N N . VAL A 1 98 ? 6.841 -6.319 -5.598 1.00 98.00 98 VAL A N 1
ATOM 792 C CA . VAL A 1 98 ? 7.242 -7.271 -4.542 1.00 98.00 98 VAL A CA 1
ATOM 793 C C . VAL A 1 98 ? 6.143 -7.452 -3.485 1.00 98.00 98 VAL A C 1
ATOM 795 O O . VAL A 1 98 ? 5.934 -8.555 -2.985 1.00 98.00 98 VAL A O 1
ATOM 798 N N . LEU A 1 99 ? 5.428 -6.382 -3.129 1.00 98.56 99 LEU A N 1
ATOM 799 C CA . LEU A 1 99 ? 4.379 -6.414 -2.105 1.00 98.56 99 LEU A CA 1
ATOM 800 C C . LEU A 1 99 ? 3.002 -6.848 -2.633 1.00 98.56 99 LEU A C 1
ATOM 802 O O . LEU A 1 99 ? 2.134 -7.197 -1.828 1.00 98.56 99 LEU A O 1
ATOM 806 N N . ARG A 1 100 ? 2.794 -6.860 -3.956 1.00 98.31 100 ARG A N 1
ATOM 807 C CA . ARG A 1 100 ? 1.517 -7.195 -4.608 1.00 98.31 100 ARG A CA 1
ATOM 808 C C . ARG A 1 100 ? 0.874 -8.491 -4.088 1.00 98.31 100 ARG A C 1
ATOM 810 O O . ARG A 1 100 ? -0.322 -8.436 -3.796 1.00 98.31 100 ARG A O 1
ATOM 817 N N . PRO A 1 101 ? 1.594 -9.620 -3.908 1.00 97.94 101 PRO A N 1
ATOM 818 C CA . PRO A 1 101 ? 0.988 -10.864 -3.418 1.00 97.94 101 PRO A CA 1
ATOM 819 C C . PRO A 1 101 ? 0.349 -10.737 -2.028 1.00 97.94 101 PRO A C 1
ATOM 821 O O . PRO A 1 101 ? -0.576 -11.469 -1.700 1.00 97.94 101 PRO A O 1
ATOM 824 N N . PHE A 1 102 ? 0.812 -9.781 -1.220 1.00 98.50 102 PHE A N 1
ATOM 825 C CA . PHE A 1 102 ? 0.410 -9.615 0.178 1.00 98.50 102 PHE A CA 1
ATOM 826 C C . PHE A 1 102 ? -0.602 -8.482 0.387 1.00 98.50 102 PHE A C 1
ATOM 828 O O . PHE A 1 102 ? -1.164 -8.347 1.476 1.00 98.50 102 PHE A O 1
ATOM 835 N N . TYR A 1 103 ? -0.831 -7.651 -0.634 1.00 98.50 103 TYR A N 1
ATOM 836 C CA . TYR A 1 103 ? -1.621 -6.425 -0.522 1.00 98.50 103 TYR A CA 1
ATOM 837 C C . TYR A 1 103 ? -3.064 -6.688 -0.076 1.00 98.50 103 TYR A C 1
ATOM 839 O O . TYR A 1 103 ? -3.545 -6.046 0.857 1.00 98.50 103 TYR A O 1
ATOM 847 N N . ASN A 1 104 ? -3.747 -7.657 -0.690 1.00 98.19 104 ASN A N 1
ATOM 848 C CA . ASN A 1 104 ? -5.146 -7.945 -0.364 1.00 98.19 104 ASN A CA 1
ATOM 849 C C . ASN A 1 104 ? -5.301 -8.478 1.068 1.00 98.19 104 ASN A C 1
ATOM 851 O O . ASN A 1 104 ? -6.156 -7.986 1.808 1.00 98.19 104 ASN A O 1
ATOM 855 N N . SER A 1 105 ? -4.432 -9.403 1.493 1.00 98.19 105 SER A N 1
ATOM 856 C CA . SER A 1 105 ? -4.404 -9.893 2.877 1.00 98.19 105 SER A CA 1
ATOM 857 C C . SER A 1 105 ? -4.110 -8.765 3.870 1.00 98.19 105 SER A C 1
ATOM 859 O O . SER A 1 105 ? -4.729 -8.697 4.934 1.00 98.19 105 SER A O 1
ATOM 861 N N . PHE A 1 106 ? -3.220 -7.830 3.517 1.00 98.56 106 PHE A N 1
ATOM 862 C CA . PHE A 1 106 ? -2.964 -6.641 4.329 1.00 98.56 106 PHE A CA 1
ATOM 863 C C . PHE A 1 106 ? -4.210 -5.762 4.460 1.00 98.56 106 PHE A C 1
ATOM 865 O O . PHE A 1 106 ? -4.594 -5.439 5.581 1.00 98.56 106 PHE A O 1
ATOM 872 N N . VAL A 1 107 ? -4.868 -5.410 3.350 1.00 98.31 107 VAL A N 1
ATOM 873 C CA . VAL A 1 107 ? -6.081 -4.573 3.356 1.00 98.31 107 VAL A CA 1
ATOM 874 C C . VAL A 1 107 ? -7.184 -5.223 4.190 1.00 98.31 107 VAL A C 1
ATOM 876 O O . VAL A 1 107 ? -7.791 -4.555 5.027 1.00 98.31 107 VAL A O 1
ATOM 879 N N . GLN A 1 108 ? -7.403 -6.530 4.028 1.00 98.12 108 GLN A N 1
ATOM 880 C CA . GLN A 1 108 ? -8.385 -7.272 4.816 1.00 98.12 108 GLN A CA 1
ATOM 881 C C . GLN A 1 108 ? -8.042 -7.245 6.311 1.00 98.12 108 GLN A C 1
ATOM 883 O O . GLN A 1 108 ? -8.899 -6.954 7.148 1.00 98.12 108 GLN A O 1
ATOM 888 N N . ARG A 1 109 ? -6.782 -7.521 6.672 1.00 98.00 109 ARG A N 1
ATOM 889 C CA . ARG A 1 109 ? -6.351 -7.534 8.075 1.00 98.00 109 ARG A CA 1
ATOM 890 C C . ARG A 1 109 ? -6.433 -6.147 8.706 1.00 98.00 109 ARG A C 1
ATOM 892 O O . ARG A 1 109 ? -6.907 -6.033 9.833 1.00 98.00 109 ARG A O 1
ATOM 899 N N . ALA A 1 110 ? -6.031 -5.112 7.977 1.00 97.62 110 ALA A N 1
ATOM 900 C CA . ALA A 1 110 ? -6.100 -3.730 8.425 1.00 97.62 110 ALA A CA 1
ATOM 901 C C . ALA A 1 110 ? -7.550 -3.260 8.612 1.00 97.62 110 ALA A C 1
ATOM 903 O O . ALA A 1 110 ? -7.831 -2.611 9.618 1.00 97.62 110 ALA A O 1
ATOM 904 N N . SER A 1 111 ? -8.476 -3.640 7.718 1.00 97.19 111 SER A N 1
ATOM 905 C CA . SER A 1 111 ? -9.914 -3.368 7.891 1.00 97.19 111 SER A CA 1
ATOM 906 C C . SER A 1 111 ? -10.433 -3.991 9.181 1.00 97.19 111 SER A C 1
ATOM 908 O O . SER A 1 111 ? -10.983 -3.290 10.026 1.00 97.19 111 SER A O 1
ATOM 910 N N . ASN A 1 112 ? -10.150 -5.279 9.393 1.00 96.44 112 ASN A N 1
ATOM 911 C CA . ASN A 1 112 ? -10.583 -6.000 10.589 1.00 96.44 112 ASN A CA 1
ATOM 912 C C . ASN A 1 112 ? -10.038 -5.369 11.880 1.00 96.44 112 ASN A C 1
ATOM 914 O O . ASN A 1 112 ? -10.767 -5.232 12.859 1.00 96.44 112 ASN A O 1
ATOM 918 N N . GLU A 1 113 ? -8.757 -4.992 11.915 1.00 95.69 113 GLU A N 1
ATOM 919 C CA . GLU A 1 113 ? -8.172 -4.341 13.095 1.00 95.69 113 GLU A CA 1
ATOM 920 C C . GLU A 1 113 ? -8.732 -2.932 13.315 1.00 95.69 113 GLU A C 1
ATOM 922 O O . GLU A 1 113 ? -9.021 -2.553 14.453 1.00 95.69 113 GLU A O 1
ATOM 927 N N . TRP A 1 114 ? -8.959 -2.167 12.246 1.00 95.81 114 TRP A N 1
ATOM 928 C CA . TRP A 1 114 ? -9.596 -0.861 12.362 1.00 95.81 114 TRP A CA 1
ATOM 929 C C . TRP A 1 114 ? -11.021 -0.988 12.906 1.00 95.81 114 TRP A C 1
ATOM 931 O O . TRP A 1 114 ? -11.379 -0.271 13.840 1.00 95.81 114 TRP A O 1
ATOM 941 N N . GLU A 1 115 ? -11.813 -1.924 12.387 1.00 95.44 115 GLU A N 1
ATOM 942 C CA . GLU A 1 115 ? -13.189 -2.170 12.819 1.00 95.44 115 GLU A CA 1
ATOM 943 C C . GLU A 1 115 ? -13.262 -2.593 14.289 1.00 95.44 115 GLU A C 1
ATOM 945 O O . GLU A 1 115 ? -14.039 -2.019 15.053 1.00 95.44 115 GLU A O 1
ATOM 950 N N . LYS A 1 116 ? -12.396 -3.515 14.731 1.00 94.19 116 LYS A N 1
ATOM 951 C CA . LYS A 1 116 ? -12.314 -3.935 16.143 1.00 94.19 116 LYS A CA 1
ATOM 952 C C . LYS A 1 116 ? -12.130 -2.758 17.099 1.00 94.19 116 LYS A C 1
ATOM 954 O O . LYS A 1 116 ? -12.703 -2.741 18.188 1.00 94.19 116 LYS A O 1
ATOM 959 N N . VAL A 1 117 ? -11.320 -1.778 16.705 1.00 93.38 117 VAL A N 1
ATOM 960 C CA . VAL A 1 117 ? -11.010 -0.613 17.541 1.00 93.38 117 VAL A CA 1
ATOM 961 C C . VAL A 1 117 ? -12.076 0.476 17.408 1.00 93.38 117 VAL A C 1
ATOM 963 O O . VAL A 1 117 ? -12.375 1.163 18.389 1.00 93.38 117 VAL A O 1
ATOM 966 N N . ASN A 1 118 ? -12.678 0.635 16.229 1.00 95.38 118 ASN A N 1
ATOM 967 C CA . ASN A 1 118 ? -13.476 1.812 15.882 1.00 95.38 118 ASN A CA 1
ATOM 968 C C . ASN A 1 118 ? -14.980 1.558 15.764 1.00 95.38 118 ASN A C 1
ATOM 970 O O . ASN A 1 118 ? -15.728 2.527 15.662 1.00 95.38 118 ASN A O 1
ATOM 974 N N . LEU A 1 119 ? -15.449 0.313 15.842 1.00 93.94 119 LEU A N 1
ATOM 975 C CA . LEU A 1 119 ? -16.875 0.006 15.910 1.00 93.94 119 LEU A CA 1
ATOM 976 C C . LEU A 1 119 ? -17.356 -0.129 17.360 1.00 93.94 119 LEU A C 1
ATOM 978 O O . LEU A 1 119 ? -16.651 -0.577 18.268 1.00 93.94 119 LEU A O 1
ATOM 982 N N . THR A 1 120 ? -18.584 0.317 17.598 1.00 91.38 120 THR A N 1
ATOM 983 C CA . THR A 1 120 ? -19.340 0.040 18.823 1.00 91.38 120 THR A CA 1
ATOM 984 C C . THR A 1 120 ? -19.856 -1.399 18.807 1.00 91.38 120 THR A C 1
ATOM 986 O O . THR A 1 120 ? -19.891 -2.043 17.762 1.00 91.38 120 THR A O 1
ATOM 989 N N . ARG A 1 121 ? -20.342 -1.900 19.951 1.00 89.12 121 ARG A N 1
ATOM 990 C CA . ARG A 1 121 ? -20.984 -3.229 20.021 1.00 89.12 121 ARG A CA 1
ATOM 991 C C . ARG A 1 121 ? -22.178 -3.377 19.067 1.00 89.12 121 ARG A C 1
ATOM 993 O O . ARG A 1 121 ? -22.478 -4.487 18.657 1.00 89.12 121 ARG A O 1
ATOM 1000 N N . ALA A 1 122 ? -22.833 -2.268 18.720 1.00 91.50 122 ALA A N 1
ATOM 1001 C CA . ALA A 1 122 ? -23.946 -2.225 17.775 1.00 91.50 122 ALA A CA 1
ATOM 1002 C C . ALA A 1 122 ? -23.501 -2.078 16.303 1.00 91.50 122 ALA A C 1
ATOM 1004 O O . ALA A 1 122 ? -24.348 -1.924 15.433 1.00 91.50 122 ALA A O 1
ATOM 1005 N N . GLY A 1 123 ? -22.194 -2.071 16.011 1.00 90.56 123 GLY A N 1
ATOM 1006 C CA . GLY A 1 123 ? -21.661 -1.943 14.649 1.00 90.56 123 GLY A CA 1
ATOM 1007 C C . GLY A 1 123 ? -21.531 -0.506 14.130 1.00 90.56 123 GLY A C 1
ATOM 1008 O O . GLY A 1 123 ? -21.072 -0.302 13.013 1.00 90.56 123 GLY A O 1
ATOM 1009 N N . HIS A 1 124 ? -21.880 0.512 14.922 1.00 91.50 124 HIS A N 1
ATOM 1010 C CA . HIS A 1 124 ? -21.699 1.913 14.521 1.00 91.50 124 HIS A CA 1
ATOM 1011 C C . HIS A 1 124 ? -20.252 2.378 14.687 1.00 91.50 124 HIS A C 1
ATOM 1013 O O . HIS A 1 124 ? -19.620 2.046 15.693 1.00 91.50 124 HIS A O 1
ATOM 1019 N N . ILE A 1 125 ? -19.764 3.211 13.765 1.00 92.19 125 ILE A N 1
ATOM 1020 C CA . ILE A 1 125 ? -18.449 3.858 13.867 1.00 92.19 125 ILE A CA 1
ATOM 1021 C C . ILE A 1 125 ? -18.444 4.836 15.052 1.00 92.19 125 ILE A C 1
ATOM 1023 O O . ILE A 1 125 ? -19.338 5.673 15.195 1.00 92.19 125 ILE A O 1
ATOM 1027 N N . LYS A 1 126 ? -17.428 4.737 15.913 1.00 92.50 126 LYS A N 1
ATOM 1028 C CA . LYS A 1 126 ? -17.224 5.633 17.057 1.00 92.50 126 LYS A CA 1
ATOM 1029 C C . LYS A 1 126 ? -16.984 7.069 16.579 1.00 92.50 126 LYS A C 1
ATOM 1031 O O . LYS A 1 126 ? -16.305 7.322 15.584 1.00 92.50 126 LYS A O 1
ATOM 1036 N N . LYS A 1 127 ? -17.529 8.040 17.316 1.00 91.31 127 LYS A N 1
ATOM 1037 C CA . LYS A 1 127 ? -17.377 9.466 16.993 1.00 91.31 127 LYS A CA 1
ATOM 1038 C C . LYS A 1 127 ? -15.893 9.848 16.959 1.00 91.31 127 LYS A C 1
ATOM 1040 O O . LYS A 1 127 ? -15.169 9.597 17.915 1.00 91.31 127 LYS A O 1
ATOM 1045 N N . GLY A 1 128 ? -15.466 10.491 15.872 1.00 87.69 128 GLY A N 1
ATOM 1046 C CA . GLY A 1 128 ? -14.084 10.945 15.683 1.00 87.69 128 GLY A CA 1
ATOM 1047 C C . GLY A 1 128 ? -13.142 9.907 15.066 1.00 87.69 128 GLY A C 1
ATOM 1048 O O . GLY A 1 128 ? -12.032 10.274 14.682 1.00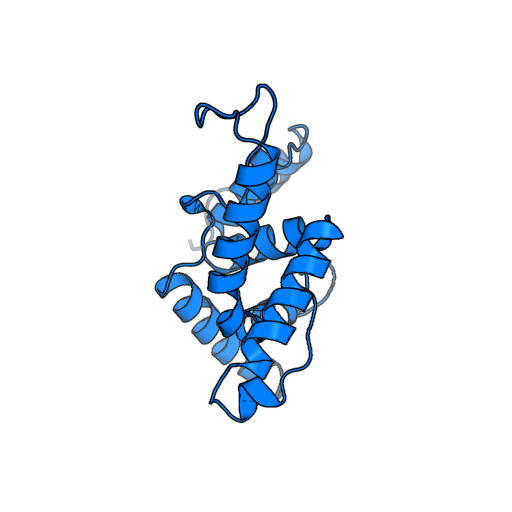 87.69 128 GLY A O 1
ATOM 1049 N N . SER A 1 129 ? -13.576 8.653 14.903 1.00 90.38 129 SER A N 1
ATOM 1050 C CA . SER A 1 129 ? -12.804 7.639 14.184 1.00 90.38 129 SER A CA 1
ATOM 1051 C C . SER A 1 129 ? -12.643 8.023 12.716 1.00 90.38 129 SER A C 1
ATOM 1053 O O . SER A 1 129 ? -13.612 8.342 12.027 1.00 90.38 129 SER A O 1
ATOM 1055 N N . LYS A 1 130 ? -11.402 7.975 12.228 1.00 89.94 130 LYS A N 1
ATOM 1056 C CA . LYS A 1 130 ? -11.060 8.228 10.827 1.00 89.94 130 LYS A CA 1
ATOM 1057 C C . LYS A 1 130 ? -10.599 6.930 10.187 1.00 89.94 130 LYS A C 1
ATOM 1059 O O . LYS A 1 130 ? -9.718 6.260 10.724 1.00 89.94 130 LYS A O 1
ATOM 1064 N N . LEU A 1 131 ? -11.206 6.585 9.057 1.00 91.88 131 LEU A N 1
ATOM 1065 C CA . LEU A 1 131 ? -10.774 5.455 8.248 1.00 91.88 131 LEU A CA 1
ATOM 1066 C C . LEU A 1 131 ? -9.442 5.817 7.561 1.00 91.88 131 LEU A C 1
ATOM 1068 O O . LEU A 1 131 ? -9.399 6.871 6.913 1.00 91.88 131 LEU A O 1
ATOM 1072 N N . PRO A 1 132 ? -8.388 4.985 7.687 1.00 93.81 132 PRO A N 1
ATOM 1073 C CA . PRO A 1 132 ? -7.173 5.119 6.893 1.00 93.81 132 PRO A CA 1
ATOM 1074 C C . PRO A 1 132 ? -7.500 5.288 5.411 1.00 93.81 132 PRO A C 1
ATOM 1076 O O . PRO A 1 132 ? -8.404 4.625 4.892 1.00 93.81 132 PRO A O 1
ATOM 1079 N N . PHE A 1 133 ? -6.795 6.176 4.714 1.00 93.50 133 PHE A N 1
ATOM 1080 C CA . PHE A 1 133 ? -7.106 6.462 3.315 1.00 93.50 133 PHE A CA 1
ATOM 1081 C C . PHE A 1 133 ? -6.943 5.220 2.451 1.00 93.50 133 PHE A C 1
ATOM 1083 O O . PHE A 1 133 ? -7.814 4.975 1.618 1.00 93.50 133 PHE A O 1
ATOM 1090 N N . PHE A 1 134 ? -5.917 4.402 2.687 1.00 94.56 134 PHE A N 1
ATOM 1091 C CA . PHE A 1 134 ? -5.724 3.152 1.947 1.00 94.56 134 PHE A CA 1
ATOM 1092 C C . PHE A 1 134 ? -6.871 2.132 2.089 1.00 94.56 134 PHE A C 1
ATOM 1094 O O . PHE A 1 134 ? -6.965 1.218 1.271 1.00 94.56 134 PHE A O 1
ATOM 1101 N N . LEU A 1 135 ? -7.745 2.259 3.098 1.00 95.88 135 LEU A N 1
ATOM 1102 C CA . LEU A 1 135 ? -8.921 1.392 3.250 1.00 95.88 135 LEU A CA 1
ATOM 1103 C C . LEU A 1 135 ? -10.142 1.884 2.468 1.00 95.88 135 LEU A C 1
ATOM 1105 O O . LEU A 1 135 ? -11.040 1.077 2.199 1.00 95.88 135 LEU A O 1
ATOM 1109 N N . LYS A 1 136 ? -10.181 3.167 2.086 1.00 94.25 136 LYS A N 1
ATOM 1110 C CA . LYS A 1 136 ? -11.258 3.721 1.256 1.00 94.25 136 LYS A CA 1
ATOM 1111 C C . LYS A 1 136 ? -11.210 3.095 -0.133 1.00 94.25 136 LYS A C 1
ATOM 1113 O O . LYS A 1 136 ? -10.133 2.965 -0.713 1.00 94.25 136 LYS A O 1
ATOM 1118 N N . GLU A 1 137 ? -12.372 2.723 -0.652 1.00 93.31 137 GLU A N 1
ATOM 1119 C CA . GLU A 1 137 ? -12.513 1.960 -1.893 1.00 93.31 137 GLU A CA 1
ATOM 1120 C C . GLU A 1 137 ? -11.791 2.618 -3.072 1.00 93.31 137 GLU A C 1
ATOM 1122 O O . GLU A 1 137 ? -11.033 1.965 -3.783 1.00 93.31 137 GLU A O 1
ATOM 1127 N N . GLU A 1 138 ? -11.914 3.936 -3.209 1.00 91.75 138 GLU A N 1
ATOM 1128 C CA . GLU A 1 138 ? -11.330 4.677 -4.321 1.00 91.75 138 GLU A CA 1
ATOM 1129 C C . GLU A 1 138 ? -9.792 4.791 -4.272 1.00 91.75 138 GLU A C 1
ATOM 1131 O O . GLU A 1 138 ? -9.165 5.183 -5.259 1.00 91.75 138 GLU A O 1
ATOM 1136 N N . ASN A 1 139 ? -9.171 4.448 -3.136 1.00 93.38 139 ASN A N 1
ATOM 1137 C CA . ASN A 1 139 ? -7.713 4.386 -2.981 1.00 93.38 139 ASN A CA 1
ATOM 1138 C C . ASN A 1 139 ? -7.163 2.960 -3.093 1.00 93.38 139 ASN A C 1
ATOM 1140 O O . ASN A 1 139 ? -5.945 2.784 -3.035 1.00 93.38 139 ASN A O 1
ATOM 1144 N N . ARG A 1 140 ? -8.025 1.945 -3.231 1.00 95.56 140 ARG A N 1
ATOM 1145 C CA . ARG A 1 140 ? -7.572 0.560 -3.372 1.00 95.56 140 ARG A CA 1
ATOM 1146 C C . ARG A 1 140 ? -6.945 0.344 -4.746 1.00 95.56 140 ARG A C 1
ATOM 1148 O O . ARG A 1 140 ? -7.388 0.911 -5.748 1.00 95.56 140 ARG A O 1
ATOM 1155 N N . MET A 1 141 ? -5.914 -0.494 -4.768 1.00 97.88 141 MET A N 1
ATOM 1156 C CA . MET A 1 141 ? -5.281 -0.953 -5.999 1.00 97.88 141 MET A CA 1
ATOM 1157 C C . MET A 1 141 ? -6.189 -1.976 -6.683 1.00 97.88 141 MET A C 1
ATOM 1159 O O . MET A 1 141 ? -6.474 -3.032 -6.114 1.00 97.88 141 MET A O 1
ATOM 1163 N N . THR A 1 142 ? -6.642 -1.669 -7.894 1.00 97.31 142 THR A N 1
ATOM 1164 C CA . THR A 1 142 ? -7.427 -2.585 -8.732 1.00 97.31 142 THR A CA 1
ATOM 1165 C C . THR A 1 142 ? -6.512 -3.494 -9.565 1.00 97.31 142 THR A C 1
ATOM 1167 O O . THR A 1 142 ? -5.306 -3.245 -9.653 1.00 97.31 142 THR A O 1
ATOM 1170 N N . PRO A 1 143 ? -7.041 -4.554 -10.209 1.00 97.94 143 PRO A N 1
ATOM 1171 C CA . PRO A 1 143 ? -6.269 -5.341 -11.173 1.00 97.94 143 PRO A CA 1
ATOM 1172 C C . PRO A 1 143 ? -5.635 -4.486 -12.281 1.00 97.94 143 PRO A C 1
ATOM 1174 O O . PRO A 1 143 ? -4.467 -4.696 -12.608 1.00 97.94 143 PRO A O 1
ATOM 1177 N N . ASP A 1 144 ? -6.364 -3.486 -12.782 1.00 97.94 144 ASP A N 1
ATOM 1178 C CA . ASP A 1 144 ? -5.862 -2.551 -13.794 1.00 97.94 144 ASP A CA 1
ATOM 1179 C C . ASP A 1 144 ? -4.721 -1.692 -13.247 1.00 97.94 144 ASP A C 1
ATOM 1181 O O . ASP A 1 144 ? -3.717 -1.497 -13.927 1.00 97.94 144 ASP A O 1
ATOM 1185 N N . ASP A 1 145 ? -4.820 -1.235 -11.992 1.00 98.00 145 ASP A N 1
ATOM 1186 C CA . ASP A 1 145 ? -3.738 -0.476 -11.364 1.00 98.00 145 ASP A CA 1
ATOM 1187 C C . ASP A 1 145 ? -2.447 -1.301 -11.286 1.00 98.00 145 ASP A C 1
ATOM 1189 O O . ASP A 1 145 ? -1.364 -0.798 -11.585 1.00 98.00 145 ASP A O 1
ATOM 1193 N N . TRP A 1 146 ? -2.553 -2.582 -10.920 1.00 98.38 146 TRP A N 1
ATOM 1194 C CA . TRP A 1 146 ? -1.403 -3.487 -10.896 1.00 98.38 146 TRP A CA 1
ATOM 1195 C C . TRP A 1 146 ? -0.822 -3.743 -12.283 1.00 98.38 146 TRP A C 1
ATOM 1197 O O . TRP A 1 146 ? 0.397 -3.854 -12.411 1.00 98.38 146 TRP A O 1
ATOM 1207 N N . HIS A 1 147 ? -1.672 -3.835 -13.307 1.00 98.06 147 HIS A N 1
ATOM 1208 C CA . HIS A 1 147 ? -1.226 -3.967 -14.689 1.00 98.06 147 HIS A CA 1
ATOM 1209 C C . HIS A 1 147 ? -0.432 -2.732 -15.131 1.00 98.06 147 HIS A C 1
ATOM 1211 O O . HIS A 1 147 ? 0.695 -2.876 -15.597 1.00 98.06 147 HIS A O 1
ATOM 1217 N N . VAL A 1 148 ? -0.959 -1.529 -14.879 1.00 97.62 148 VAL A N 1
ATOM 1218 C CA . VAL A 1 148 ? -0.278 -0.259 -15.180 1.00 97.62 148 VAL A CA 1
ATOM 1219 C C . VAL A 1 148 ? 1.072 -0.166 -14.468 1.00 97.62 148 VAL A C 1
ATOM 1221 O O . VAL A 1 148 ? 2.060 0.216 -15.091 1.00 97.62 148 VAL A O 1
ATOM 1224 N N . LEU A 1 149 ? 1.147 -0.534 -13.182 1.00 97.56 149 LEU A N 1
ATOM 1225 C CA . LEU A 1 149 ? 2.420 -0.543 -12.454 1.00 97.56 149 LEU A CA 1
ATOM 1226 C C . LEU A 1 149 ? 3.435 -1.524 -13.054 1.00 97.56 149 LEU A C 1
ATOM 1228 O O . LEU A 1 149 ? 4.616 -1.192 -13.115 1.00 97.56 149 LEU A O 1
ATOM 1232 N N . GLY A 1 150 ? 2.987 -2.698 -13.508 1.00 97.56 150 GLY A N 1
ATOM 1233 C CA . GLY A 1 150 ? 3.837 -3.665 -14.205 1.00 97.56 150 GLY A CA 1
ATOM 1234 C C . GLY A 1 150 ? 4.390 -3.104 -15.514 1.00 97.56 150 GLY A C 1
ATOM 1235 O O . GLY A 1 150 ? 5.598 -3.074 -15.703 1.00 97.56 150 GLY A O 1
ATOM 1236 N N . THR A 1 151 ? 3.526 -2.550 -16.368 1.00 96.81 151 THR A N 1
ATOM 1237 C CA . THR A 1 151 ? 3.957 -1.931 -17.632 1.00 96.81 151 THR A CA 1
ATOM 1238 C C . THR A 1 151 ? 4.931 -0.776 -17.408 1.00 96.81 151 THR A C 1
ATOM 1240 O O . THR A 1 151 ? 5.917 -0.649 -18.128 1.00 96.81 151 THR A O 1
ATOM 1243 N N . LEU A 1 152 ? 4.685 0.068 -16.401 1.00 94.12 152 LEU A N 1
ATOM 1244 C CA . LEU A 1 152 ? 5.607 1.149 -16.054 1.00 94.12 152 LEU A CA 1
ATOM 1245 C C . LEU A 1 152 ? 6.953 0.621 -15.554 1.00 94.12 152 LEU A C 1
ATOM 1247 O O . LEU A 1 152 ? 7.979 1.204 -15.891 1.00 94.12 152 LEU A O 1
ATOM 1251 N N . TYR A 1 153 ? 6.962 -0.457 -14.767 1.00 95.25 153 TYR A N 1
ATOM 1252 C CA . TYR A 1 153 ? 8.199 -1.102 -14.334 1.00 95.25 153 TYR A CA 1
ATOM 1253 C C . TYR A 1 153 ? 9.017 -1.595 -15.527 1.00 95.25 153 TYR A C 1
ATOM 1255 O O . TYR A 1 153 ? 10.189 -1.247 -15.614 1.00 95.25 153 TYR A O 1
ATOM 1263 N N . ASP A 1 154 ? 8.393 -2.316 -16.462 1.00 94.69 154 ASP A N 1
ATOM 1264 C CA . ASP A 1 154 ? 9.073 -2.857 -17.645 1.00 94.69 154 ASP A CA 1
ATOM 1265 C C . ASP A 1 154 ? 9.688 -1.737 -18.496 1.00 94.69 154 ASP A C 1
ATOM 1267 O O . ASP A 1 154 ? 10.866 -1.791 -18.837 1.00 94.69 154 ASP A O 1
ATOM 1271 N N . ILE A 1 155 ? 8.925 -0.665 -18.754 1.00 91.88 155 ILE A N 1
ATOM 1272 C CA . ILE A 1 155 ? 9.420 0.505 -19.496 1.00 91.88 155 ILE A CA 1
ATOM 1273 C C . ILE A 1 155 ? 10.618 1.139 -18.784 1.00 91.88 155 ILE A C 1
ATOM 1275 O O . ILE A 1 155 ? 11.595 1.505 -19.426 1.00 91.88 155 ILE A O 1
ATOM 1279 N N . LEU A 1 156 ? 10.539 1.325 -17.464 1.00 89.56 156 LEU A N 1
ATOM 1280 C CA . LEU A 1 156 ? 11.587 1.999 -16.696 1.00 89.56 156 LEU A CA 1
ATOM 1281 C C . LEU A 1 156 ? 12.838 1.131 -16.506 1.00 89.56 156 LEU A C 1
ATOM 1283 O O . LEU A 1 156 ? 13.932 1.683 -16.378 1.00 89.56 156 LEU A O 1
ATOM 1287 N N . LEU A 1 157 ? 12.687 -0.195 -16.502 1.00 89.25 157 LEU A N 1
ATOM 1288 C CA . LEU A 1 157 ? 13.789 -1.146 -16.394 1.00 89.25 157 LEU A CA 1
ATOM 1289 C C . LEU A 1 157 ? 14.766 -1.002 -17.569 1.00 89.25 157 LEU A C 1
ATOM 1291 O O . LEU A 1 157 ? 15.978 -0.994 -17.353 1.00 89.25 157 LEU A O 1
ATOM 1295 N N . ASP A 1 158 ? 14.254 -0.780 -18.781 1.00 85.56 158 ASP A N 1
ATOM 1296 C CA . ASP A 1 158 ? 15.073 -0.570 -19.983 1.00 85.56 158 ASP A CA 1
ATOM 1297 C C . ASP A 1 158 ? 16.011 0.645 -19.862 1.00 85.56 158 ASP A C 1
ATOM 1299 O O . ASP A 1 158 ? 17.102 0.653 -20.429 1.00 85.56 158 ASP A O 1
ATOM 1303 N N . PHE A 1 159 ? 15.632 1.661 -19.077 1.00 80.44 159 PHE A N 1
ATOM 1304 C CA . PHE A 1 159 ? 16.448 2.858 -18.846 1.00 80.44 159 PHE A CA 1
ATOM 1305 C C . PHE A 1 159 ? 17.448 2.719 -17.689 1.00 80.44 159 PHE A C 1
ATOM 1307 O O . PHE A 1 159 ? 18.272 3.613 -17.500 1.00 80.44 159 PHE A O 1
ATOM 1314 N N . GLN A 1 160 ? 17.387 1.642 -16.897 1.00 71.88 160 GLN A N 1
ATOM 1315 C CA . GLN A 1 160 ? 18.398 1.345 -15.872 1.00 71.88 160 GLN A CA 1
ATOM 1316 C C . GLN A 1 160 ? 19.584 0.535 -16.404 1.00 71.88 160 GLN A C 1
ATOM 1318 O O . GLN A 1 160 ? 20.638 0.527 -15.771 1.00 71.88 160 GLN A O 1
ATOM 1323 N N . LEU A 1 161 ? 19.407 -0.174 -17.519 1.00 63.44 161 LEU A N 1
ATOM 1324 C CA . LEU A 1 161 ? 20.382 -1.131 -18.051 1.00 63.44 161 LEU A CA 1
ATOM 1325 C C . LEU A 1 161 ? 21.351 -0.520 -19.085 1.00 63.44 161 LEU A C 1
ATOM 1327 O O . LEU A 1 161 ? 22.072 -1.265 -19.751 1.00 63.44 161 LEU A O 1
ATOM 1331 N N . VAL A 1 162 ? 21.374 0.813 -19.208 1.00 52.97 162 VAL A N 1
ATOM 1332 C CA . VAL A 1 162 ? 22.267 1.603 -20.082 1.00 52.97 162 VAL A CA 1
ATOM 1333 C C . VAL A 1 162 ? 23.331 2.300 -19.244 1.00 52.97 162 VAL A C 1
ATOM 1335 O O . VAL A 1 162 ? 24.512 2.258 -19.654 1.00 52.97 162 VAL A O 1
#

pLDDT: mean 88.05, std 14.8, range [40.59, 98.69]

Secondary structure (DSSP, 8-state):
--S-S-HHHHHHHHHTS---HHHHHHHHHTT-HHHHHHHHHHHHHT-HHHHHHHHHHHHHHHHH---HHHHHPPP-------TTSTTHHHHHHHHHHHHHHHHHHHHHHHHHHHHHHHB-TTSPBPTT----GGGSGGGSPPHHHHHHHHHHHHHHHHTT--

Foldseek 3Di:
DPDDPDPVVLVCVVPVDPDDLVVQLVSLVVVPLLSLLLLVQVLQVVDPVLQVLLQVLLVVCLCVDPDPVSVPDHRDHAQHADPPDDCSSLVRLVSCLSSVVRQVVSLVVLVVVLQVVQADPVRDGHPPRDDRPCNDPSSDQDPVSNVVSVVVNVVVVVVVVD

Sequence (162 aa):
MLYGKNPDAFEKEVFEGLHTAAKEHEVWRRRGSVGKWHNFAVEVSRSDTWTDMLKKVQAVESQLSDDAQLKKHRPVGVVVDNATRWLSQFSMIERALVLRPFYNSFVQRASNEWEKVNLTRAGHIKKGSKLPFFLKEENRMTPDDWHVLGTLYDILLDFQLV

Radius of gyration: 17.85 Å; chains: 1; bounding box: 46×52×49 Å

Organism: Fusarium oxysporum (strain Fo5176) (NCBI:txid660025)